Protein AF-A0A2D2D2P3-F1 (afdb_monomer_lite)

Structure (mmCIF, N/CA/C/O backbone):
data_AF-A0A2D2D2P3-F1
#
_entry.id   AF-A0A2D2D2P3-F1
#
loop_
_atom_site.group_PDB
_atom_site.id
_atom_site.type_symbol
_atom_site.label_atom_id
_atom_site.label_alt_id
_atom_site.label_comp_id
_atom_site.label_asym_id
_atom_site.label_entity_id
_atom_site.label_seq_id
_atom_site.pdbx_PDB_ins_code
_atom_site.Cartn_x
_atom_site.Cartn_y
_atom_site.Cartn_z
_atom_site.occupancy
_atom_site.B_iso_or_equiv
_atom_site.auth_seq_id
_atom_site.auth_comp_id
_atom_site.auth_asym_id
_atom_site.auth_atom_id
_atom_site.pdbx_PDB_model_num
ATOM 1 N N . MET A 1 1 ? -56.937 -23.438 -10.874 1.00 45.72 1 MET A N 1
ATOM 2 C CA . MET A 1 1 ? -55.839 -23.107 -9.941 1.00 45.72 1 MET A CA 1
ATOM 3 C C . MET A 1 1 ? -55.078 -21.936 -10.526 1.00 45.72 1 MET A C 1
ATOM 5 O O . MET A 1 1 ? -54.556 -22.078 -11.621 1.00 45.72 1 MET A O 1
ATOM 9 N N . LEU A 1 2 ? -55.058 -20.788 -9.852 1.00 43.34 2 LEU A N 1
ATOM 10 C CA . LEU A 1 2 ? -54.155 -19.694 -10.203 1.00 43.34 2 LEU A CA 1
ATOM 11 C C . LEU A 1 2 ? -53.664 -19.080 -8.890 1.00 43.34 2 LEU A C 1
ATOM 13 O O . LEU A 1 2 ? -54.374 -18.322 -8.237 1.00 43.34 2 LEU A O 1
ATOM 17 N N . GLN A 1 3 ? -52.492 -19.532 -8.445 1.00 44.41 3 GLN A N 1
ATOM 18 C CA . GLN A 1 3 ? -51.812 -18.989 -7.276 1.00 44.41 3 GLN A CA 1
ATOM 19 C C . GLN A 1 3 ? -51.216 -17.631 -7.660 1.00 44.41 3 GLN A C 1
ATOM 21 O O . GLN A 1 3 ? -50.293 -17.572 -8.470 1.00 44.41 3 GLN A O 1
ATOM 26 N N . LEU A 1 4 ? -51.731 -16.541 -7.088 1.00 44.50 4 LEU A N 1
ATOM 27 C CA . LEU A 1 4 ? -51.058 -15.245 -7.134 1.00 44.50 4 LEU A CA 1
ATOM 28 C C . LEU A 1 4 ? -50.079 -15.173 -5.960 1.00 44.50 4 LEU A C 1
ATOM 30 O O . LEU A 1 4 ? -50.463 -14.922 -4.821 1.00 44.50 4 LEU A O 1
ATOM 34 N N . ALA A 1 5 ? -48.805 -15.427 -6.248 1.00 52.50 5 ALA A N 1
ATOM 35 C CA . ALA A 1 5 ? -47.710 -15.164 -5.329 1.00 52.50 5 ALA A CA 1
ATOM 36 C C . ALA A 1 5 ? -47.398 -13.658 -5.336 1.00 52.50 5 ALA A C 1
ATOM 38 O O . ALA A 1 5 ? -46.787 -13.138 -6.272 1.00 52.50 5 ALA A O 1
ATOM 39 N N . THR A 1 6 ? -47.830 -12.956 -4.292 1.00 52.44 6 THR A N 1
ATOM 40 C CA . THR A 1 6 ? -47.497 -11.550 -4.041 1.00 52.44 6 THR A CA 1
ATOM 41 C C . THR A 1 6 ? -46.004 -11.437 -3.730 1.00 52.44 6 THR A C 1
ATOM 43 O O . THR A 1 6 ? -45.554 -11.779 -2.638 1.00 52.44 6 THR A O 1
ATOM 46 N N . LYS A 1 7 ? -45.207 -10.989 -4.704 1.00 50.97 7 LYS A N 1
ATOM 47 C CA . LYS A 1 7 ? -43.786 -10.687 -4.507 1.00 50.97 7 LYS A CA 1
ATOM 48 C C . LYS A 1 7 ? -43.663 -9.368 -3.746 1.00 50.97 7 LYS A C 1
ATOM 50 O O . LYS A 1 7 ? -43.920 -8.307 -4.306 1.00 50.97 7 LYS A O 1
ATOM 55 N N . ALA A 1 8 ? -43.280 -9.434 -2.474 1.00 50.53 8 ALA A N 1
ATOM 56 C CA . ALA A 1 8 ? -42.883 -8.260 -1.709 1.00 50.53 8 ALA A CA 1
ATOM 57 C C . ALA A 1 8 ? -41.577 -7.701 -2.298 1.00 50.53 8 ALA A C 1
ATOM 59 O O . ALA A 1 8 ? -40.519 -8.319 -2.189 1.00 50.53 8 ALA A O 1
ATOM 60 N N . ALA A 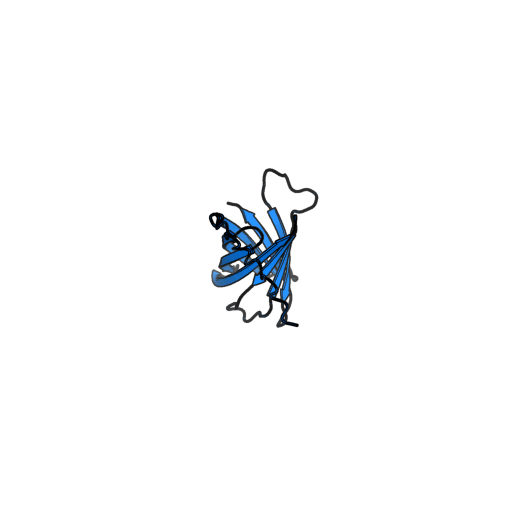1 9 ? -41.660 -6.550 -2.962 1.00 48.53 9 ALA A N 1
ATOM 61 C CA . ALA A 1 9 ? -40.492 -5.786 -3.369 1.00 48.53 9 ALA A CA 1
ATOM 62 C C . ALA A 1 9 ? -39.948 -5.052 -2.136 1.00 48.53 9 ALA A C 1
ATOM 64 O O . ALA A 1 9 ? -40.501 -4.041 -1.707 1.00 48.53 9 ALA A O 1
ATOM 65 N N . VAL A 1 10 ? -38.880 -5.583 -1.542 1.00 53.81 10 VAL A N 1
ATOM 66 C CA . VAL A 1 10 ? -38.105 -4.861 -0.529 1.00 53.81 10 VAL A CA 1
ATOM 67 C C . VAL A 1 10 ? -37.267 -3.822 -1.267 1.00 53.81 10 VAL A C 1
ATOM 69 O O . 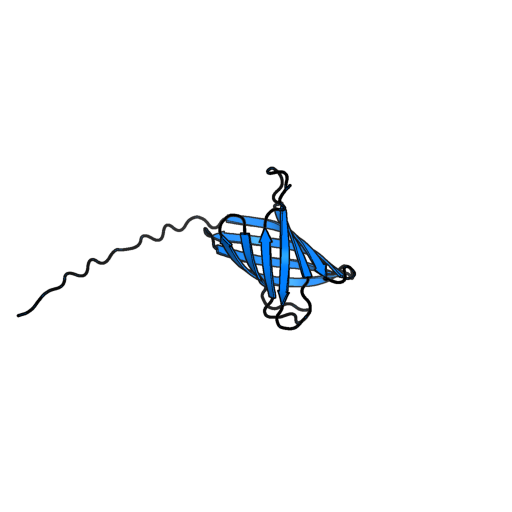VAL A 1 10 ? -36.272 -4.152 -1.909 1.00 53.81 10 VAL A O 1
ATOM 72 N N . ALA A 1 11 ? -37.697 -2.563 -1.212 1.00 51.03 11 ALA A N 1
ATOM 73 C CA . ALA A 1 11 ? -36.872 -1.435 -1.612 1.00 51.03 11 ALA A CA 1
ATOM 74 C C . ALA A 1 11 ? -35.747 -1.274 -0.576 1.00 51.03 11 ALA A C 1
ATOM 76 O O . ALA A 1 11 ? -35.961 -0.755 0.519 1.00 51.03 11 ALA A O 1
ATOM 77 N N . LEU A 1 12 ? -34.553 -1.769 -0.906 1.00 49.94 12 LEU A N 1
ATOM 78 C CA . LEU A 1 12 ? -33.328 -1.481 -0.166 1.00 49.94 12 LEU A CA 1
ATOM 79 C C . LEU A 1 12 ? -32.997 0.001 -0.358 1.00 49.94 12 LEU A C 1
ATOM 81 O O . LEU A 1 12 ? -32.501 0.412 -1.406 1.00 49.94 12 LEU A O 1
ATOM 85 N N . VAL A 1 13 ? -33.292 0.805 0.661 1.00 51.56 13 VAL A N 1
ATOM 86 C CA . VAL A 1 13 ? -32.739 2.152 0.795 1.00 51.56 13 VAL A CA 1
ATOM 87 C C . VAL A 1 13 ? -31.236 1.978 1.002 1.00 51.56 13 VAL A C 1
ATOM 89 O O . VAL A 1 13 ? -30.789 1.632 2.094 1.00 51.56 13 VAL A O 1
ATOM 92 N N . LEU A 1 14 ? -30.460 2.152 -0.069 1.00 51.66 14 LEU A N 1
ATOM 93 C CA . LEU A 1 14 ? -29.009 2.278 0.003 1.00 51.66 14 LEU A CA 1
ATOM 94 C C . LEU A 1 14 ? -28.714 3.543 0.808 1.00 51.66 14 LEU A C 1
ATOM 96 O O . LEU A 1 14 ? -28.794 4.655 0.290 1.00 51.66 14 LEU A O 1
ATOM 100 N N . MET A 1 15 ? -28.434 3.375 2.098 1.00 52.84 15 MET A N 1
ATOM 101 C CA . MET A 1 15 ? -27.858 4.435 2.911 1.00 52.84 15 MET A CA 1
ATOM 102 C C . MET A 1 15 ? -26.457 4.688 2.360 1.00 52.84 15 MET A C 1
ATOM 104 O O . MET A 1 15 ? -25.523 3.952 2.663 1.00 52.84 15 MET A O 1
ATOM 108 N N . SER A 1 16 ? -26.325 5.690 1.496 1.00 55.25 16 SER A N 1
ATOM 109 C CA . SER A 1 16 ? -25.036 6.212 1.059 1.00 55.25 16 SER A CA 1
ATOM 110 C C . SER A 1 16 ? -24.366 6.860 2.267 1.00 55.25 16 SER A C 1
ATOM 112 O O . SER A 1 16 ? -24.612 8.030 2.571 1.00 55.25 16 SER A O 1
ATOM 114 N N . ALA A 1 17 ? -23.578 6.074 3.003 1.00 58.56 17 ALA A N 1
ATOM 115 C CA . ALA A 1 17 ? -22.634 6.628 3.954 1.00 58.56 17 ALA A CA 1
ATOM 116 C C . ALA A 1 17 ? -21.689 7.569 3.183 1.00 58.56 17 ALA A C 1
ATOM 118 O O . ALA A 1 17 ? -21.328 7.275 2.041 1.00 58.56 17 ALA A O 1
ATOM 119 N N . PRO A 1 18 ? -21.322 8.728 3.749 1.00 60.66 18 PRO A N 1
ATOM 120 C CA . PRO A 1 18 ? -20.361 9.606 3.105 1.00 60.66 18 PRO A CA 1
ATOM 121 C C . PRO A 1 18 ? -19.031 8.866 2.964 1.00 60.66 18 PRO A C 1
ATOM 123 O O . PRO A 1 18 ? -18.509 8.329 3.942 1.00 60.66 18 PRO A O 1
ATOM 126 N N . ALA A 1 19 ? -18.490 8.849 1.748 1.00 71.75 19 ALA A N 1
ATOM 127 C CA . ALA A 1 19 ? -17.167 8.307 1.505 1.00 71.75 19 ALA A CA 1
ATOM 128 C C . ALA A 1 19 ? -16.128 9.169 2.240 1.00 71.75 19 ALA A C 1
ATOM 130 O O . ALA A 1 19 ? -16.076 10.387 2.050 1.00 71.75 19 ALA A O 1
ATOM 131 N N . LEU A 1 20 ? -15.325 8.548 3.104 1.00 79.50 20 LEU A N 1
ATOM 132 C CA . LEU A 1 20 ? -14.268 9.236 3.841 1.00 79.50 20 LEU A CA 1
ATOM 133 C C . LEU A 1 20 ? -13.002 9.253 2.988 1.00 79.50 20 LEU A C 1
ATOM 135 O O . LEU A 1 20 ? -12.475 8.198 2.638 1.00 79.50 20 LEU A O 1
ATOM 139 N N . ALA A 1 21 ? -12.529 10.453 2.656 1.00 87.44 21 ALA A N 1
ATOM 140 C CA . ALA A 1 21 ? -11.247 10.650 1.997 1.00 87.44 21 ALA A CA 1
ATOM 141 C C . ALA A 1 21 ? -10.145 10.824 3.050 1.00 87.44 21 ALA A C 1
ATOM 143 O O . ALA A 1 21 ? -10.261 11.654 3.952 1.00 87.44 21 ALA A O 1
ATOM 144 N N . GLU A 1 22 ? -9.073 10.051 2.926 1.00 92.56 22 GLU A N 1
ATOM 145 C CA . GLU A 1 22 ? -7.918 10.064 3.817 1.00 92.56 22 GLU A CA 1
ATOM 146 C C . GLU A 1 22 ? -6.619 10.057 3.008 1.00 92.56 22 GLU A C 1
ATOM 148 O O . GLU A 1 22 ? -6.564 9.520 1.903 1.00 92.56 22 GLU A O 1
ATOM 153 N N . SER A 1 23 ? -5.550 10.601 3.587 1.00 94.12 23 SER A N 1
ATOM 154 C CA . SER A 1 23 ? -4.204 10.536 3.012 1.00 94.12 23 SER A CA 1
ATOM 155 C C . SER A 1 23 ? -3.315 9.658 3.879 1.00 94.12 23 SER A C 1
ATOM 157 O O . SER A 1 23 ? -3.250 9.843 5.096 1.00 94.12 23 SER A O 1
ATOM 159 N N . TRP A 1 24 ? -2.638 8.681 3.278 1.00 94.94 24 TRP A N 1
ATOM 160 C CA . TRP A 1 24 ? -1.720 7.781 3.976 1.00 94.94 24 TRP A CA 1
ATOM 161 C C . TRP A 1 24 ? -0.296 7.968 3.449 1.00 94.94 24 TRP A C 1
ATOM 163 O O . TRP A 1 24 ? -0.074 7.915 2.244 1.00 94.94 24 TRP A O 1
ATOM 173 N N . ASN A 1 25 ? 0.682 8.123 4.338 1.00 95.25 25 ASN A N 1
ATOM 174 C CA . ASN A 1 25 ? 2.098 7.983 4.000 1.00 95.25 25 ASN A CA 1
ATOM 175 C C . ASN A 1 25 ? 2.415 6.511 3.742 1.00 95.25 25 ASN A C 1
ATOM 177 O O . ASN A 1 25 ? 2.055 5.659 4.560 1.00 95.25 25 ASN A O 1
ATOM 181 N N . VAL A 1 26 ? 3.105 6.218 2.641 1.00 95.38 26 VAL A N 1
ATOM 182 C CA . VAL A 1 26 ? 3.410 4.851 2.214 1.00 95.38 26 VAL A CA 1
ATOM 183 C C . VAL A 1 26 ? 4.885 4.689 1.880 1.00 95.38 26 VAL A C 1
ATOM 185 O O . VAL A 1 26 ? 5.492 5.551 1.246 1.00 95.38 26 VAL A O 1
ATOM 188 N N . SER A 1 27 ? 5.458 3.557 2.284 1.00 94.12 27 SER A N 1
ATOM 189 C CA . SER A 1 27 ? 6.729 3.065 1.762 1.00 94.12 27 SER A CA 1
ATOM 190 C C . SER A 1 27 ? 6.588 1.659 1.190 1.00 94.12 27 SER A C 1
ATOM 192 O O . SER A 1 27 ? 5.895 0.809 1.750 1.00 94.12 27 SER A O 1
ATOM 194 N N . GLU A 1 28 ? 7.266 1.421 0.073 1.00 92.75 28 GLU A N 1
ATOM 195 C CA . GLU A 1 28 ? 7.458 0.116 -0.548 1.00 92.75 28 GLU A CA 1
ATOM 196 C C . GLU A 1 28 ? 8.919 -0.286 -0.402 1.00 92.75 28 GLU A C 1
ATOM 198 O O . GLU A 1 28 ? 9.815 0.537 -0.580 1.00 92.75 28 GLU A O 1
ATOM 203 N N . GLU A 1 29 ? 9.160 -1.554 -0.104 1.00 91.94 29 GLU A N 1
ATOM 204 C CA . GLU A 1 29 ? 10.497 -2.125 -0.008 1.00 91.94 29 GLU A CA 1
ATOM 205 C C . GLU A 1 29 ? 10.512 -3.459 -0.747 1.00 91.94 29 GLU A C 1
ATOM 207 O O . GLU A 1 29 ? 9.700 -4.346 -0.458 1.00 91.94 29 GLU A O 1
ATOM 212 N N . SER A 1 30 ? 11.415 -3.619 -1.717 1.00 84.81 30 SER A N 1
ATOM 213 C CA . SER A 1 30 ? 11.573 -4.898 -2.406 1.00 84.81 30 SER A CA 1
ATOM 214 C C . SER A 1 30 ? 11.902 -5.997 -1.397 1.00 84.81 30 SER A C 1
ATOM 216 O O . SER A 1 30 ? 12.592 -5.761 -0.411 1.00 84.81 30 SER A O 1
ATOM 218 N N . ASN A 1 31 ? 11.495 -7.242 -1.658 1.00 77.31 31 ASN A N 1
ATOM 219 C CA . ASN A 1 31 ? 11.865 -8.356 -0.770 1.00 77.31 31 ASN A CA 1
ATOM 220 C C . ASN A 1 31 ? 13.391 -8.580 -0.662 1.00 77.31 31 ASN A C 1
ATOM 222 O O . ASN A 1 31 ? 13.840 -9.310 0.216 1.00 77.31 31 ASN A O 1
ATOM 226 N N . SER A 1 32 ? 14.185 -7.976 -1.554 1.00 71.69 32 SER A N 1
ATOM 227 C CA . SER A 1 32 ? 15.649 -7.946 -1.483 1.00 71.69 32 SER A CA 1
ATOM 228 C C . SER A 1 32 ? 16.217 -6.811 -0.615 1.00 71.69 32 SER A C 1
ATOM 230 O O . SER A 1 32 ? 17.427 -6.776 -0.427 1.00 71.69 32 SER A O 1
ATOM 232 N N . GLY A 1 33 ? 15.390 -5.880 -0.123 1.00 62.88 33 GLY A N 1
ATOM 233 C CA . GLY A 1 33 ? 15.772 -4.749 0.739 1.00 62.88 33 GLY A CA 1
ATOM 234 C C . GLY A 1 33 ? 16.531 -3.608 0.049 1.00 62.88 33 GLY A C 1
ATOM 235 O O . GLY A 1 33 ? 16.844 -2.607 0.681 1.00 62.88 33 GLY A O 1
ATOM 236 N N . ILE A 1 34 ? 16.856 -3.749 -1.242 1.00 62.12 34 ILE A N 1
ATOM 237 C CA . ILE A 1 34 ? 17.757 -2.829 -1.962 1.00 62.12 34 ILE A CA 1
ATOM 238 C C . ILE A 1 34 ? 16.998 -1.675 -2.627 1.00 62.12 34 ILE A C 1
ATOM 240 O O . ILE A 1 34 ? 17.562 -0.600 -2.801 1.00 62.12 34 ILE A O 1
ATOM 244 N N . LYS A 1 35 ? 15.733 -1.883 -3.011 1.00 71.38 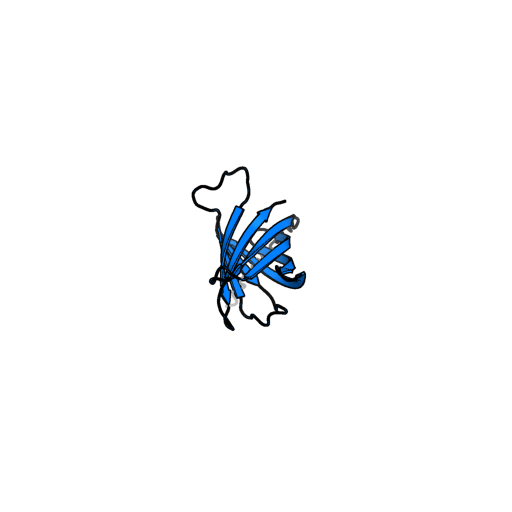35 LYS A N 1
ATOM 245 C CA . LYS A 1 35 ? 14.921 -0.858 -3.675 1.00 71.38 35 LYS A CA 1
ATOM 246 C C . LYS A 1 35 ? 13.778 -0.438 -2.775 1.00 71.38 35 LYS A C 1
ATOM 248 O O . LYS A 1 35 ? 13.030 -1.294 -2.299 1.00 71.38 35 LYS A O 1
ATOM 253 N N . SER A 1 36 ? 13.632 0.867 -2.595 1.00 84.25 36 SER A N 1
ATOM 254 C CA . SER A 1 36 ? 12.505 1.451 -1.890 1.00 84.25 36 SER A CA 1
ATOM 255 C C . SER A 1 36 ? 11.854 2.555 -2.710 1.00 84.25 36 SER A C 1
ATOM 257 O O . SER A 1 36 ? 12.504 3.235 -3.506 1.00 84.25 36 SER A O 1
ATOM 259 N N . SER A 1 37 ? 10.552 2.720 -2.521 1.00 90.88 37 SER A N 1
ATOM 260 C CA . SER A 1 37 ? 9.830 3.907 -2.963 1.00 90.88 37 SER A CA 1
ATOM 261 C C . SER A 1 37 ? 8.991 4.441 -1.819 1.00 90.88 37 SER A C 1
ATOM 263 O O . SER A 1 37 ? 8.488 3.676 -0.998 1.00 90.88 37 SER A O 1
ATOM 265 N N . THR A 1 38 ? 8.823 5.750 -1.756 1.00 94.00 38 THR A N 1
ATOM 266 C CA . THR A 1 38 ? 8.010 6.413 -0.736 1.00 94.00 38 THR A CA 1
ATOM 267 C C . THR A 1 38 ? 7.020 7.350 -1.396 1.00 94.00 38 THR A C 1
ATOM 269 O O . THR A 1 38 ? 7.234 7.804 -2.517 1.00 94.00 38 THR A O 1
ATOM 272 N N . GLY A 1 39 ? 5.903 7.608 -0.731 1.00 94.69 39 GLY A N 1
ATOM 273 C CA . GLY A 1 39 ? 4.860 8.426 -1.319 1.00 94.69 39 GLY A CA 1
ATOM 274 C C . GLY A 1 39 ? 3.610 8.524 -0.472 1.00 94.69 39 GLY A C 1
ATOM 275 O O . GLY A 1 39 ? 3.628 8.291 0.741 1.00 94.69 39 GLY A O 1
ATOM 276 N N . THR A 1 40 ? 2.515 8.885 -1.127 1.00 96.44 40 THR A N 1
ATOM 277 C CA . THR A 1 40 ? 1.220 9.092 -0.487 1.00 96.44 40 THR A CA 1
ATOM 278 C C . THR A 1 40 ? 0.129 8.349 -1.238 1.00 96.44 40 THR A C 1
ATOM 280 O O . THR A 1 40 ? 0.092 8.334 -2.467 1.00 96.44 40 THR A O 1
ATOM 283 N N . TRP A 1 41 ? -0.777 7.731 -0.490 1.00 96.31 41 TRP A N 1
ATOM 284 C CA . TRP A 1 41 ? -2.021 7.185 -1.012 1.00 96.31 41 TRP A CA 1
ATOM 285 C C . TRP A 1 41 ? -3.173 8.101 -0.628 1.00 96.31 41 TRP A C 1
ATOM 287 O O . TRP A 1 41 ? -3.399 8.343 0.556 1.00 96.31 41 TRP A O 1
ATOM 297 N N . ALA A 1 42 ? -3.916 8.574 -1.622 1.00 96.56 42 ALA A N 1
ATOM 298 C CA . ALA A 1 42 ? -5.228 9.169 -1.424 1.00 96.56 42 ALA A CA 1
ATOM 299 C C . ALA A 1 42 ? -6.255 8.033 -1.400 1.00 96.56 42 ALA A C 1
ATOM 301 O O . ALA A 1 42 ? -6.521 7.414 -2.431 1.00 96.56 42 ALA A O 1
ATOM 302 N N . VAL A 1 43 ? -6.785 7.733 -0.217 1.00 95.31 43 VAL A N 1
ATOM 303 C CA . VAL A 1 43 ? -7.699 6.620 0.048 1.00 95.31 43 VAL A CA 1
ATOM 304 C C . VAL A 1 43 ? -9.116 7.150 0.193 1.00 95.31 43 VAL A C 1
ATOM 306 O O . VAL A 1 43 ? -9.366 8.088 0.940 1.00 95.31 43 VAL A O 1
ATOM 309 N N . THR A 1 44 ? -10.055 6.522 -0.494 1.00 95.44 44 THR A N 1
ATOM 310 C CA . THR A 1 44 ? -11.492 6.704 -0.308 1.00 95.44 44 THR A CA 1
ATOM 311 C C . THR A 1 44 ? -12.052 5.442 0.332 1.00 95.44 44 THR A C 1
ATOM 313 O O . THR A 1 44 ? -11.877 4.348 -0.206 1.00 95.44 44 THR A O 1
ATOM 316 N N . ALA A 1 45 ? -12.712 5.586 1.478 1.00 92.19 45 ALA A N 1
ATOM 317 C CA . ALA A 1 45 ? -13.379 4.495 2.176 1.00 92.19 45 ALA A CA 1
ATOM 318 C C . ALA A 1 45 ? -14.904 4.629 2.068 1.00 92.19 45 ALA A C 1
ATOM 320 O O . ALA A 1 45 ? -15.463 5.658 2.449 1.00 92.19 45 ALA A O 1
ATOM 321 N N . ASP A 1 46 ? -15.563 3.574 1.587 1.00 91.56 46 ASP A N 1
ATOM 322 C CA . ASP A 1 46 ? -17.023 3.424 1.537 1.00 91.56 46 ASP A CA 1
ATOM 323 C C . ASP A 1 46 ? -17.412 2.129 2.266 1.00 91.56 46 ASP A C 1
ATOM 325 O O . ASP A 1 46 ? -17.374 1.023 1.712 1.00 91.56 46 ASP A O 1
ATOM 329 N N . GLY A 1 47 ? -17.687 2.261 3.566 1.00 89.88 47 GLY A N 1
ATOM 330 C CA . GLY A 1 47 ? -17.842 1.123 4.469 1.00 89.88 47 GLY A CA 1
ATOM 331 C C . GLY A 1 47 ? -16.574 0.266 4.509 1.00 89.88 47 GLY A C 1
ATOM 332 O O . GLY A 1 47 ? -15.498 0.749 4.859 1.00 89.88 47 GLY A O 1
ATOM 333 N N . ASP A 1 48 ? -16.707 -1.004 4.128 1.00 92.81 48 ASP A N 1
ATOM 334 C CA . ASP A 1 48 ? -15.591 -1.953 4.059 1.00 92.81 48 ASP A CA 1
ATOM 335 C C . ASP A 1 48 ? -14.811 -1.877 2.743 1.00 92.81 48 ASP A C 1
ATOM 337 O O . ASP A 1 48 ? -13.802 -2.563 2.599 1.00 92.81 48 ASP A O 1
ATOM 341 N N . LYS A 1 49 ? -15.248 -1.078 1.765 1.00 94.75 49 LYS A N 1
ATOM 342 C CA . LYS A 1 49 ? -14.550 -0.925 0.484 1.00 94.75 49 LYS A CA 1
ATOM 343 C C . LYS A 1 49 ? -13.554 0.219 0.544 1.00 94.75 49 LYS A C 1
ATOM 345 O O . LYS A 1 49 ? -13.816 1.262 1.138 1.00 94.75 49 LYS A O 1
ATOM 350 N N . LEU A 1 50 ? -12.432 0.023 -0.131 1.00 95.25 50 LEU A N 1
ATOM 351 C CA . LEU A 1 50 ? -11.365 1.000 -0.272 1.00 95.25 50 LEU A CA 1
ATOM 352 C C . LEU A 1 50 ? -11.062 1.192 -1.752 1.00 95.25 50 LEU A C 1
ATOM 354 O O . LEU A 1 50 ? -10.988 0.225 -2.505 1.00 95.25 50 LEU A O 1
ATOM 358 N N . SER A 1 51 ? -10.832 2.424 -2.165 1.00 96.44 51 SER A N 1
ATOM 359 C CA . SER A 1 51 ? -10.300 2.741 -3.486 1.00 96.44 51 SER A CA 1
ATOM 360 C C . SER A 1 51 ? -9.383 3.946 -3.395 1.00 96.44 51 SER A C 1
ATOM 362 O O . SER A 1 51 ? -9.380 4.658 -2.390 1.00 96.44 51 SER A O 1
ATOM 364 N N . GLY A 1 52 ? -8.567 4.181 -4.414 1.00 95.69 52 GLY A N 1
ATOM 365 C CA . GLY A 1 52 ? -7.718 5.356 -4.389 1.00 95.69 52 GLY A CA 1
ATOM 366 C C . GLY A 1 52 ? -6.640 5.399 -5.446 1.00 95.69 52 GLY A C 1
ATOM 367 O O . GLY A 1 52 ? -6.608 4.609 -6.393 1.00 95.69 52 GLY A O 1
ATOM 368 N N . LYS A 1 53 ? -5.750 6.368 -5.252 1.00 95.81 53 LYS A N 1
ATOM 369 C CA . LYS A 1 53 ? -4.574 6.602 -6.082 1.00 95.81 53 LYS A CA 1
ATOM 370 C C . LYS A 1 53 ? -3.345 6.731 -5.194 1.00 95.81 53 LYS A C 1
ATOM 372 O O . LYS A 1 53 ? -3.387 7.390 -4.158 1.00 95.81 53 LYS A O 1
ATOM 377 N N . ALA A 1 54 ? -2.260 6.114 -5.627 1.00 95.56 54 ALA A N 1
ATOM 378 C CA . ALA A 1 54 ? -0.939 6.255 -5.057 1.00 95.56 54 ALA A CA 1
ATOM 379 C C . ALA A 1 54 ? -0.077 7.157 -5.933 1.00 95.56 54 ALA A C 1
ATOM 381 O O . ALA A 1 54 ? -0.076 7.030 -7.160 1.00 95.56 54 ALA A O 1
ATOM 382 N N . GLU A 1 55 ? 0.689 8.021 -5.285 1.00 94.62 55 GLU A N 1
ATOM 383 C CA . GLU A 1 55 ? 1.754 8.805 -5.896 1.00 94.62 55 GLU A CA 1
ATOM 384 C C . GLU A 1 55 ? 3.041 8.493 -5.142 1.00 94.62 55 GLU A C 1
ATOM 386 O O . GLU A 1 55 ? 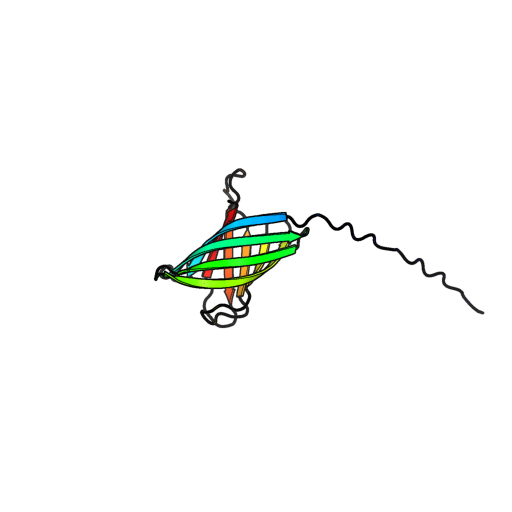3.176 8.819 -3.963 1.00 94.62 55 GLU A O 1
ATOM 391 N N . MET A 1 56 ? 3.950 7.792 -5.814 1.00 93.00 56 MET A N 1
ATOM 392 C CA . MET A 1 56 ? 5.176 7.242 -5.254 1.00 93.00 56 MET A CA 1
ATOM 393 C C . MET A 1 56 ? 6.386 7.805 -5.992 1.00 93.00 56 MET A C 1
ATOM 395 O O . MET A 1 56 ? 6.311 8.181 -7.161 1.00 93.00 56 MET A O 1
ATOM 399 N N . GLN A 1 57 ? 7.525 7.815 -5.317 1.00 91.50 57 GLN A N 1
ATOM 400 C CA . GLN A 1 57 ? 8.813 8.162 -5.888 1.00 91.50 57 GLN A CA 1
ATOM 401 C C . GLN A 1 57 ? 9.826 7.096 -5.478 1.00 91.50 57 GLN A C 1
ATOM 403 O O . GLN A 1 57 ? 9.943 6.762 -4.296 1.00 91.50 57 GLN A O 1
ATOM 408 N N . SER A 1 58 ? 10.534 6.527 -6.453 1.00 87.25 58 SER A N 1
ATOM 409 C CA . SER A 1 58 ? 11.616 5.581 -6.184 1.00 87.25 58 SER A CA 1
ATOM 410 C C . SER A 1 58 ? 12.797 6.285 -5.511 1.00 87.25 58 SER A C 1
ATOM 412 O O . SER A 1 58 ? 12.945 7.505 -5.604 1.00 87.25 58 SER A O 1
ATOM 414 N N . ALA A 1 59 ? 13.674 5.520 -4.861 1.00 83.25 59 ALA A N 1
ATOM 415 C CA . ALA A 1 59 ? 14.914 6.042 -4.287 1.00 83.25 59 ALA A CA 1
ATOM 416 C C . ALA A 1 59 ? 15.799 6.767 -5.323 1.00 83.25 59 ALA A C 1
ATOM 418 O O . ALA A 1 59 ? 16.536 7.688 -4.980 1.00 83.25 59 ALA A O 1
ATOM 419 N N . GLU A 1 60 ? 15.699 6.388 -6.599 1.00 82.50 60 GLU A N 1
ATOM 420 C CA . GLU A 1 60 ? 16.389 7.017 -7.731 1.00 82.50 60 GLU A CA 1
ATOM 421 C C . GLU A 1 60 ? 15.648 8.244 -8.295 1.00 82.50 60 GLU A C 1
ATOM 423 O O . GLU A 1 60 ? 16.104 8.861 -9.256 1.00 82.50 60 GLU A O 1
ATOM 428 N N . GLY A 1 61 ? 14.509 8.611 -7.706 1.00 81.38 61 GLY A N 1
ATOM 429 C CA . GLY A 1 61 ? 13.731 9.791 -8.062 1.00 81.38 61 GLY A CA 1
ATOM 430 C C . GLY A 1 61 ? 12.736 9.594 -9.205 1.00 81.38 61 GLY A C 1
ATOM 431 O O . GLY A 1 61 ? 12.093 10.566 -9.596 1.00 81.38 61 GLY A O 1
ATOM 432 N N . ALA A 1 62 ? 12.576 8.374 -9.724 1.00 84.00 62 ALA A N 1
ATOM 433 C CA . ALA A 1 62 ? 11.565 8.092 -10.737 1.00 84.00 62 ALA A CA 1
ATOM 434 C C . ALA A 1 62 ? 10.164 8.126 -10.096 1.00 84.00 62 ALA A C 1
ATOM 436 O O . ALA A 1 62 ? 9.942 7.415 -9.109 1.00 84.00 62 ALA A O 1
ATOM 437 N N . PRO A 1 63 ? 9.222 8.941 -10.603 1.00 85.62 63 PRO A N 1
ATOM 438 C CA . PRO A 1 63 ? 7.848 8.901 -10.127 1.00 85.62 63 PRO A CA 1
ATOM 439 C C . PRO A 1 63 ? 7.198 7.569 -10.519 1.00 85.62 63 PRO A C 1
ATOM 441 O O . PRO A 1 63 ? 7.586 6.926 -11.487 1.00 85.62 63 PRO A O 1
ATOM 444 N N . THR A 1 64 ? 6.209 7.134 -9.752 1.00 86.44 64 THR A N 1
ATOM 445 C CA . THR A 1 64 ? 5.351 5.997 -10.084 1.00 86.44 64 THR A CA 1
ATOM 446 C C . THR A 1 64 ? 3.973 6.274 -9.511 1.00 86.44 64 THR A C 1
ATOM 448 O O . THR A 1 64 ? 3.833 6.531 -8.317 1.00 86.44 64 THR A O 1
ATOM 451 N N . ALA A 1 65 ? 2.942 6.216 -10.347 1.00 90.44 65 ALA A N 1
ATOM 452 C CA . ALA A 1 65 ? 1.561 6.351 -9.906 1.00 90.44 65 ALA A CA 1
ATOM 453 C C . ALA A 1 65 ? 0.763 5.101 -10.266 1.00 90.44 65 ALA A C 1
ATOM 455 O O . ALA A 1 65 ? 0.989 4.485 -11.305 1.00 90.44 65 ALA A O 1
ATOM 456 N N . TYR A 1 66 ? -0.184 4.738 -9.409 1.00 92.69 66 TYR A N 1
ATOM 457 C CA . TYR A 1 66 ? -1.115 3.644 -9.672 1.00 92.69 66 TYR A CA 1
ATOM 458 C C . TYR A 1 66 ? -2.439 3.889 -8.957 1.00 92.69 66 T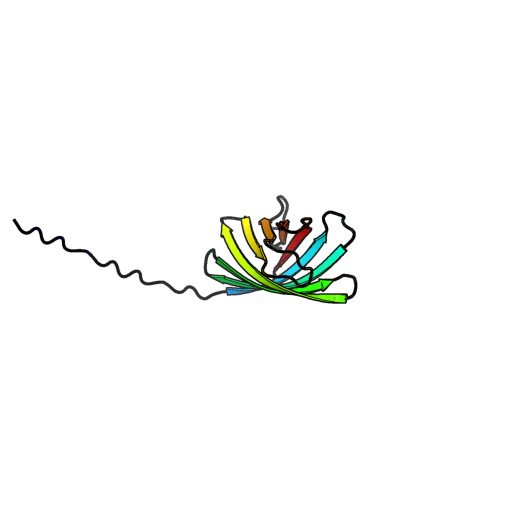YR A C 1
ATOM 460 O O . TYR A 1 66 ? -2.499 4.573 -7.935 1.00 92.69 66 TYR A O 1
ATOM 468 N N . THR A 1 67 ? -3.516 3.328 -9.490 1.00 95.88 67 THR A N 1
ATOM 469 C CA . THR A 1 67 ? -4.782 3.221 -8.763 1.00 95.88 67 THR A CA 1
ATOM 470 C C . THR A 1 67 ? -4.811 1.935 -7.954 1.00 95.88 67 THR A C 1
ATOM 472 O O . THR A 1 67 ? -4.021 1.016 -8.182 1.00 95.88 67 THR A O 1
ATOM 475 N N . PHE A 1 68 ? -5.714 1.859 -6.988 1.00 96.62 68 PHE A N 1
ATOM 476 C CA . PHE A 1 68 ? -5.952 0.630 -6.254 1.00 96.62 68 PHE A CA 1
ATOM 477 C C . PHE A 1 68 ? -7.410 0.520 -5.821 1.00 96.62 68 PHE A C 1
ATOM 479 O O . PHE A 1 68 ? -8.104 1.521 -5.635 1.00 96.62 68 PHE A O 1
ATOM 486 N N . GLU A 1 69 ? -7.845 -0.716 -5.622 1.00 97.25 69 GLU A N 1
ATOM 487 C CA . GLU A 1 69 ? -9.144 -1.059 -5.053 1.00 97.25 69 GLU A CA 1
ATOM 488 C C . GLU A 1 69 ? -8.961 -2.172 -4.034 1.00 97.25 69 GLU A C 1
ATOM 490 O O . GLU A 1 69 ? -8.077 -3.015 -4.162 1.00 97.25 69 GLU A O 1
ATOM 495 N N . GLY A 1 70 ? -9.794 -2.208 -3.009 1.00 95.94 70 GLY A N 1
ATOM 496 C CA . GLY A 1 70 ? -9.652 -3.190 -1.959 1.00 95.94 70 GLY A CA 1
ATOM 497 C C . GLY A 1 70 ? -10.794 -3.187 -0.974 1.00 95.94 70 GLY A C 1
ATOM 498 O O . GLY A 1 70 ? -11.836 -2.559 -1.164 1.00 95.94 70 GLY A O 1
ATOM 499 N N . SER A 1 71 ? -10.567 -3.907 0.109 1.00 96.00 71 SER A N 1
ATOM 500 C CA . SER A 1 71 ? -11.504 -3.986 1.207 1.00 96.00 71 SER A CA 1
ATOM 501 C C . SER A 1 71 ? -10.802 -4.159 2.542 1.00 96.00 71 SER A C 1
ATOM 503 O O . SER A 1 71 ? -9.679 -4.667 2.628 1.00 96.00 71 SER A O 1
ATOM 505 N N . LYS A 1 72 ? -11.513 -3.786 3.596 1.00 93.88 72 LYS A N 1
ATOM 506 C CA . LYS A 1 72 ? -11.184 -4.060 4.984 1.00 93.88 72 LYS A CA 1
ATOM 507 C C . LYS A 1 72 ? -12.110 -5.161 5.503 1.00 93.88 72 LYS A C 1
ATOM 509 O O . LYS A 1 72 ? -13.306 -5.136 5.258 1.00 93.88 72 LYS A O 1
ATOM 514 N N . SER A 1 73 ? -11.554 -6.127 6.223 1.00 92.31 73 SER A N 1
ATOM 515 C CA . SER A 1 73 ? -12.313 -7.138 6.961 1.00 92.31 73 SER A CA 1
ATOM 516 C C . SER A 1 73 ? -11.700 -7.276 8.349 1.00 92.31 73 SER A C 1
ATOM 518 O O . SER A 1 73 ? -10.620 -7.851 8.507 1.00 92.31 73 SER A O 1
ATOM 520 N N . GLY A 1 74 ? -12.365 -6.719 9.363 1.00 89.06 74 GLY A N 1
ATOM 521 C CA . GLY A 1 74 ? -11.764 -6.558 10.689 1.00 89.06 74 GLY A CA 1
ATOM 522 C C . GLY A 1 74 ? -10.512 -5.679 10.610 1.00 89.06 74 GLY A C 1
ATOM 523 O O . GLY A 1 74 ? -10.553 -4.603 10.029 1.00 89.06 74 GLY A O 1
ATOM 524 N N . GLU A 1 75 ? -9.382 -6.146 11.139 1.00 89.44 75 GLU A N 1
ATOM 525 C CA . GLU A 1 75 ? -8.105 -5.407 11.117 1.00 89.44 75 GLU A CA 1
ATOM 526 C C . GLU A 1 75 ? -7.230 -5.703 9.885 1.00 89.44 75 GLU A C 1
ATOM 528 O O . GLU A 1 75 ? -6.101 -5.217 9.787 1.00 89.44 75 GLU A O 1
ATOM 533 N N . VAL A 1 76 ? -7.734 -6.503 8.939 1.00 93.69 76 VAL A N 1
ATOM 534 C CA . VAL A 1 76 ? -6.997 -6.905 7.737 1.00 93.69 76 VAL A CA 1
ATOM 535 C C . VAL A 1 76 ? -7.491 -6.126 6.525 1.00 93.69 76 VAL A C 1
ATOM 537 O O . VAL A 1 76 ? -8.684 -6.082 6.229 1.00 93.69 76 VAL A O 1
ATOM 540 N N . TYR A 1 77 ? -6.544 -5.554 5.794 1.00 95.75 77 TYR A N 1
ATOM 541 C CA . TYR A 1 77 ? -6.744 -4.799 4.569 1.00 95.75 77 TYR A CA 1
ATOM 542 C C . TYR A 1 77 ? -6.226 -5.628 3.401 1.00 95.75 77 TYR A C 1
ATOM 544 O O . TYR A 1 77 ? -5.098 -6.116 3.442 1.00 95.75 77 TYR A O 1
ATOM 552 N N . THR A 1 78 ? -7.039 -5.787 2.360 1.00 97.62 78 THR A N 1
ATOM 553 C CA . THR A 1 78 ? -6.644 -6.455 1.115 1.00 97.62 78 THR A CA 1
ATOM 554 C C . THR A 1 78 ? -6.858 -5.500 -0.042 1.00 97.62 78 THR A C 1
ATOM 556 O O . THR A 1 78 ? -7.978 -5.047 -0.254 1.00 97.62 78 THR A O 1
ATOM 559 N N . ILE A 1 79 ? -5.793 -5.175 -0.769 1.00 97.69 79 ILE A N 1
ATOM 560 C CA . ILE A 1 79 ? -5.801 -4.167 -1.829 1.00 97.69 79 ILE A CA 1
ATOM 561 C C . ILE A 1 79 ? -5.187 -4.756 -3.091 1.00 97.69 79 ILE A C 1
ATOM 563 O O . ILE A 1 79 ? -4.066 -5.254 -3.075 1.00 97.69 79 ILE A O 1
ATOM 567 N N . THR A 1 80 ? -5.922 -4.671 -4.188 1.00 97.56 80 THR A N 1
ATOM 568 C CA . THR A 1 80 ? -5.432 -4.914 -5.539 1.00 97.56 80 THR A CA 1
ATOM 569 C C . THR A 1 80 ? -4.850 -3.617 -6.077 1.00 97.56 80 THR A C 1
ATOM 571 O O . THR A 1 80 ? -5.537 -2.600 -6.166 1.00 97.56 80 THR A O 1
ATOM 574 N N . ILE A 1 81 ? -3.572 -3.661 -6.426 1.00 95.25 81 ILE A N 1
ATOM 575 C CA . ILE A 1 81 ? -2.859 -2.560 -7.058 1.00 95.25 81 ILE A CA 1
ATOM 576 C C . ILE A 1 81 ? -3.086 -2.667 -8.565 1.00 95.25 81 ILE A C 1
ATOM 578 O O . ILE A 1 81 ? -2.934 -3.745 -9.148 1.00 95.25 81 ILE A O 1
ATOM 582 N N . GLY A 1 82 ? -3.480 -1.549 -9.169 1.00 91.31 82 GLY A N 1
ATOM 583 C CA . GLY A 1 82 ? -3.669 -1.412 -10.604 1.00 91.31 82 GLY A CA 1
ATOM 584 C C . GLY A 1 82 ? -2.359 -1.502 -11.381 1.00 91.31 82 GLY A C 1
ATOM 585 O O . GLY A 1 82 ? -1.316 -1.910 -10.868 1.00 91.31 82 GLY A O 1
ATOM 586 N N . GLU A 1 83 ? -2.418 -1.129 -12.655 1.00 83.19 83 GLU A N 1
ATOM 587 C CA . GLU A 1 83 ? -1.236 -1.134 -13.509 1.00 83.19 83 GLU A CA 1
ATOM 588 C C . GLU A 1 83 ? -0.174 -0.158 -12.984 1.00 83.19 83 GLU A C 1
ATOM 590 O O . GLU A 1 83 ? -0.482 0.955 -12.551 1.00 83.19 83 GLU A O 1
ATOM 595 N N . ARG A 1 84 ? 1.081 -0.611 -13.006 1.00 83.81 84 ARG A N 1
ATOM 596 C CA . ARG A 1 84 ? 2.253 0.127 -12.536 1.00 83.81 84 ARG A CA 1
ATOM 597 C C . ARG A 1 84 ? 3.229 0.332 -13.685 1.00 83.81 84 ARG A C 1
ATOM 599 O O . ARG A 1 84 ? 3.390 -0.534 -14.545 1.00 83.81 84 ARG A O 1
ATOM 606 N N . GLU A 1 85 ? 3.956 1.442 -13.643 1.00 82.00 85 GLU A N 1
ATOM 607 C CA . GLU A 1 85 ? 4.984 1.769 -14.642 1.00 82.00 85 GLU A CA 1
ATOM 608 C C . GLU A 1 85 ? 6.146 0.758 -14.665 1.00 82.00 85 GLU A C 1
ATOM 610 O O . GLU A 1 85 ? 6.756 0.522 -15.709 1.00 82.00 85 GLU A O 1
ATOM 615 N N . ASP A 1 86 ? 6.413 0.093 -13.536 1.00 79.19 86 ASP A N 1
ATOM 616 C CA . ASP A 1 86 ? 7.417 -0.971 -13.411 1.00 79.19 86 ASP A CA 1
ATOM 617 C C . ASP A 1 86 ? 6.991 -2.317 -14.035 1.00 79.19 86 ASP A C 1
ATOM 619 O O . ASP A 1 86 ? 7.744 -3.292 -13.973 1.00 79.19 86 ASP A O 1
ATOM 623 N N . LYS A 1 87 ? 5.816 -2.365 -14.683 1.00 83.38 87 LYS A N 1
ATOM 624 C CA . LYS A 1 87 ? 5.235 -3.534 -15.369 1.00 83.38 87 LYS A CA 1
ATOM 625 C C . LYS A 1 87 ? 4.880 -4.699 -14.437 1.00 83.38 87 LYS A C 1
ATOM 627 O O . LYS A 1 87 ? 4.615 -5.814 -14.906 1.00 83.38 87 LYS A O 1
ATOM 632 N N . LEU A 1 88 ? 4.845 -4.474 -13.123 1.00 85.12 88 LEU A N 1
ATOM 633 C CA . LEU A 1 88 ? 4.274 -5.443 -12.198 1.00 85.12 88 LEU A CA 1
ATOM 634 C C . LEU A 1 88 ? 2.746 -5.446 -12.333 1.00 85.12 88 LEU A C 1
ATOM 636 O O . LEU A 1 88 ? 2.101 -4.402 -12.311 1.00 85.12 88 LEU A O 1
ATOM 640 N N . THR A 1 89 ? 2.162 -6.633 -12.494 1.00 89.25 89 THR A N 1
ATOM 641 C CA . THR A 1 89 ? 0.722 -6.822 -12.710 1.00 89.25 89 THR A CA 1
ATOM 642 C C . THR A 1 89 ? 0.155 -7.877 -11.767 1.00 89.25 89 THR A C 1
ATOM 644 O O . THR A 1 89 ? 0.871 -8.749 -11.252 1.00 89.25 89 THR A O 1
ATOM 647 N N . GLY A 1 90 ? -1.155 -7.783 -11.519 1.00 92.25 90 GLY A N 1
ATOM 648 C CA . GLY A 1 90 ? -1.865 -8.680 -10.607 1.00 92.25 90 GLY A CA 1
ATOM 649 C C . GLY A 1 90 ? -1.289 -8.633 -9.192 1.00 92.25 90 GLY A C 1
ATOM 650 O O . GLY A 1 90 ? -1.077 -9.683 -8.586 1.00 92.25 90 GLY A O 1
ATOM 651 N N . CYS A 1 91 ? -0.942 -7.434 -8.720 1.00 94.62 91 CYS A N 1
ATOM 652 C CA . CYS A 1 91 ? -0.336 -7.222 -7.414 1.00 94.62 91 CYS A CA 1
ATOM 653 C C . CYS A 1 91 ? -1.417 -7.066 -6.346 1.00 94.62 91 CYS A C 1
ATOM 655 O O . CYS A 1 91 ? -2.236 -6.154 -6.412 1.00 94.62 91 CYS A O 1
ATOM 657 N N . VAL A 1 92 ? -1.396 -7.937 -5.341 1.00 97.12 92 VAL A N 1
ATOM 658 C CA . VAL A 1 92 ? -2.310 -7.889 -4.198 1.00 97.12 92 VAL A CA 1
ATOM 659 C C . VAL A 1 92 ? -1.508 -7.691 -2.925 1.00 97.12 92 VAL A C 1
ATOM 661 O O . VAL A 1 92 ? -0.649 -8.508 -2.583 1.00 97.12 92 VAL A O 1
ATOM 664 N N . TRP A 1 93 ? -1.798 -6.602 -2.226 1.00 97.06 93 TRP A N 1
ATOM 665 C CA . TRP A 1 93 ? -1.311 -6.312 -0.891 1.00 97.06 93 TRP A CA 1
ATOM 666 C C . TRP A 1 93 ? -2.279 -6.845 0.160 1.00 97.06 93 TRP A C 1
ATOM 668 O O . TRP A 1 93 ? -3.483 -6.606 0.080 1.00 97.06 93 TRP A O 1
ATOM 678 N N . THR A 1 94 ? -1.747 -7.508 1.183 1.00 97.06 94 THR A N 1
ATOM 679 C CA . THR A 1 94 ? -2.501 -7.838 2.397 1.00 97.06 94 THR A CA 1
ATOM 680 C C . THR A 1 94 ? -1.756 -7.300 3.606 1.00 97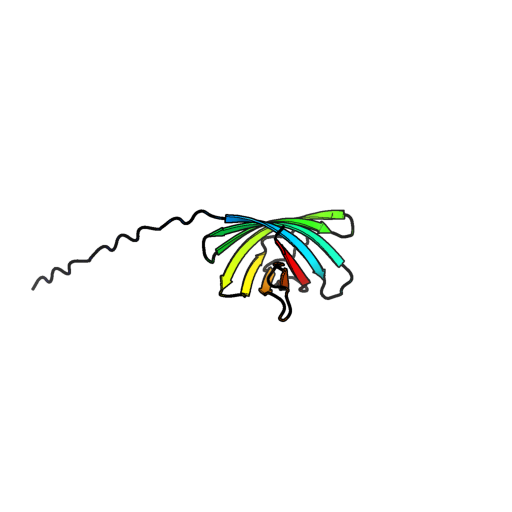.06 94 THR A C 1
ATOM 682 O O . THR A 1 94 ? -0.645 -7.762 3.889 1.00 97.06 94 THR A O 1
ATOM 685 N N . GLY A 1 95 ? -2.352 -6.334 4.307 1.00 94.88 95 GLY A N 1
ATOM 686 C CA . GLY A 1 95 ? -1.751 -5.670 5.459 1.00 94.88 95 GLY A CA 1
ATOM 687 C C . GLY A 1 95 ? -2.647 -5.626 6.686 1.00 94.88 95 GLY A C 1
ATOM 688 O O . GLY A 1 95 ? -3.867 -5.701 6.592 1.00 94.88 95 GLY A O 1
ATOM 689 N N . ALA A 1 96 ? -2.018 -5.511 7.849 1.00 93.81 96 ALA A N 1
ATOM 690 C CA . ALA A 1 96 ? -2.685 -5.391 9.140 1.00 93.81 96 ALA A CA 1
ATOM 691 C C . ALA A 1 96 ? -1.842 -4.531 10.088 1.00 93.81 96 ALA A C 1
ATOM 693 O O . ALA A 1 96 ? -0.664 -4.258 9.817 1.00 93.81 96 ALA A O 1
ATOM 694 N N . ALA A 1 97 ? -2.440 -4.114 11.203 1.00 89.12 97 ALA A N 1
ATOM 695 C CA . ALA A 1 97 ? -1.686 -3.504 12.288 1.00 89.12 97 ALA A CA 1
ATOM 696 C C . ALA A 1 97 ? -0.668 -4.514 12.857 1.00 89.12 97 ALA A C 1
ATOM 698 O O . ALA A 1 97 ? -1.002 -5.690 13.026 1.00 89.12 97 ALA A O 1
ATOM 699 N N . PRO A 1 98 ? 0.584 -4.111 13.138 1.00 85.00 98 PRO A N 1
ATOM 700 C CA . PRO A 1 98 ? 1.525 -4.996 13.811 1.00 85.00 98 PRO A CA 1
ATOM 701 C C . PRO A 1 98 ? 1.034 -5.308 15.231 1.00 85.00 98 PRO A C 1
ATOM 703 O O . PRO A 1 98 ? 0.469 -4.443 15.890 1.00 85.00 98 PRO A O 1
ATOM 706 N N . GLU A 1 99 ? 1.325 -6.507 15.745 1.00 75.88 99 GLU A N 1
ATOM 707 C CA . GLU A 1 99 ? 0.834 -6.992 17.055 1.00 75.88 99 GLU A CA 1
ATOM 708 C C . GLU A 1 99 ? 1.128 -6.058 18.246 1.00 75.88 99 GLU A C 1
ATOM 710 O O . GLU A 1 99 ? 0.474 -6.140 19.281 1.00 75.88 99 GLU A O 1
ATOM 715 N N . LYS A 1 100 ? 2.120 -5.168 18.113 1.00 73.44 100 LYS A N 1
ATOM 716 C CA . LYS A 1 100 ? 2.522 -4.182 19.128 1.00 73.44 100 LYS A CA 1
ATOM 717 C C . LYS A 1 100 ? 2.397 -2.738 18.631 1.00 73.44 100 LYS A C 1
ATOM 719 O O . LYS A 1 100 ? 3.209 -1.891 19.001 1.00 73.44 100 LYS A O 1
ATOM 724 N N . SER A 1 101 ? 1.448 -2.446 17.742 1.00 70.38 101 SER A N 1
ATOM 725 C CA . SER A 1 101 ? 1.184 -1.064 17.334 1.00 70.38 101 SER A CA 1
ATOM 726 C C . SER A 1 101 ? 0.637 -0.253 18.503 1.00 70.38 101 SER A C 1
ATOM 728 O O . SER A 1 101 ? -0.300 -0.682 19.173 1.00 70.38 101 SER A O 1
ATOM 730 N N . ASP A 1 102 ? 1.177 0.948 18.699 1.00 72.44 102 ASP A N 1
ATOM 731 C CA . ASP A 1 102 ? 0.522 1.960 19.522 1.00 72.44 102 ASP A CA 1
ATOM 732 C C . ASP A 1 102 ? -0.852 2.282 18.903 1.00 72.44 102 ASP A C 1
ATOM 734 O O . ASP A 1 102 ? -0.889 2.718 17.748 1.00 72.44 102 ASP A O 1
ATOM 738 N N . PRO A 1 103 ? -1.971 2.097 19.628 1.00 65.38 103 PRO A N 1
ATOM 739 C CA . PRO A 1 103 ? -3.312 2.355 19.102 1.00 65.38 103 PRO A CA 1
ATOM 740 C C . PRO A 1 103 ? -3.528 3.816 18.681 1.00 65.38 103 PRO A C 1
ATOM 742 O O . PRO A 1 103 ? -4.474 4.105 17.953 1.00 65.38 103 PRO A O 1
ATOM 745 N N . LYS A 1 104 ? -2.660 4.744 19.105 1.00 67.81 104 LYS A N 1
ATOM 746 C CA . LYS A 1 104 ? -2.699 6.152 18.685 1.00 67.81 104 LYS A CA 1
ATOM 747 C C . LYS A 1 104 ? -2.126 6.391 17.290 1.00 67.81 104 LYS A C 1
ATOM 749 O O . LYS A 1 104 ? -2.384 7.438 16.708 1.00 67.81 104 LYS A O 1
ATOM 754 N N . HIS A 1 105 ? -1.351 5.450 16.758 1.00 72.31 105 HIS A N 1
ATOM 755 C CA . HIS A 1 105 ? -0.669 5.603 15.482 1.00 72.31 105 HIS A CA 1
ATOM 756 C C . HIS A 1 105 ? -1.139 4.516 14.522 1.00 72.31 105 HIS A C 1
ATOM 758 O O . HIS A 1 105 ? -0.699 3.369 14.601 1.00 72.31 105 HIS A O 1
ATOM 764 N N . PHE A 1 106 ? -2.011 4.884 13.582 1.00 82.88 106 PHE A N 1
ATOM 765 C CA . PHE A 1 106 ? -2.401 3.983 12.504 1.00 82.88 106 PHE A CA 1
ATOM 766 C C . PHE A 1 106 ? -1.158 3.587 11.704 1.00 82.88 106 PHE A C 1
ATOM 768 O O . PHE A 1 106 ? -0.531 4.426 11.054 1.00 82.88 106 PHE A O 1
ATOM 775 N N . LYS A 1 107 ? -0.793 2.306 11.769 1.00 89.25 107 LYS A N 1
ATOM 776 C CA . LYS A 1 107 ? 0.327 1.729 11.028 1.00 89.25 107 LYS A CA 1
ATOM 777 C C . LYS A 1 107 ? -0.084 0.366 10.512 1.00 89.25 107 LYS A C 1
ATOM 779 O O . LYS A 1 107 ? -0.377 -0.519 11.306 1.00 89.25 107 LYS A O 1
ATOM 784 N N . LEU A 1 108 ? -0.061 0.195 9.200 1.00 93.19 108 LEU A N 1
ATOM 785 C CA . LEU A 1 108 ? -0.297 -1.073 8.531 1.00 93.19 108 LEU A CA 1
ATOM 786 C C . LEU A 1 108 ? 0.999 -1.554 7.899 1.00 93.19 108 LEU A C 1
ATOM 788 O O . LEU A 1 108 ? 1.750 -0.775 7.313 1.00 93.19 108 LEU A O 1
ATOM 792 N N . ILE A 1 109 ? 1.258 -2.850 8.007 1.00 94.38 109 ILE A N 1
ATOM 793 C CA . ILE A 1 109 ? 2.372 -3.507 7.329 1.00 94.38 109 ILE A CA 1
ATOM 794 C C . ILE A 1 109 ? 1.803 -4.722 6.617 1.00 94.38 109 ILE A C 1
ATOM 796 O O . ILE A 1 109 ? 1.026 -5.480 7.198 1.00 94.38 109 ILE A O 1
ATOM 800 N N . GLY A 1 110 ? 2.195 -4.920 5.364 1.00 94.56 110 GLY A N 1
ATOM 801 C CA . GLY A 1 110 ? 1.708 -6.048 4.590 1.00 94.56 110 GLY A CA 1
ATOM 802 C C . GLY A 1 110 ? 2.606 -6.426 3.431 1.00 94.56 110 GLY A C 1
ATOM 803 O O . GLY A 1 110 ? 3.414 -5.627 2.958 1.00 94.56 110 GLY A O 1
ATOM 804 N N . LYS A 1 111 ? 2.456 -7.668 2.976 1.00 94.81 111 LYS A N 1
ATOM 805 C CA . LYS A 1 111 ? 3.182 -8.195 1.818 1.00 94.81 111 LYS A CA 1
ATOM 806 C C . LYS A 1 111 ? 2.345 -8.010 0.565 1.00 94.81 111 LYS A C 1
ATOM 808 O O . LYS A 1 111 ? 1.140 -8.251 0.584 1.00 94.81 111 LYS A O 1
ATOM 813 N N . VAL A 1 112 ? 3.012 -7.647 -0.519 1.00 95.19 112 VAL A N 1
ATOM 814 C CA . VAL A 1 112 ? 2.476 -7.645 -1.873 1.00 95.19 112 VAL A CA 1
ATOM 815 C C . VAL A 1 112 ? 2.925 -8.907 -2.581 1.00 95.19 112 VAL A C 1
ATOM 817 O O . VAL A 1 112 ? 4.108 -9.253 -2.581 1.00 95.19 112 VAL A O 1
ATOM 820 N N . LYS A 1 113 ? 1.973 -9.598 -3.198 1.00 94.81 113 LYS A N 1
ATOM 821 C CA . LYS A 1 113 ? 2.231 -10.696 -4.126 1.00 94.81 113 LYS A CA 1
ATOM 822 C C . LYS A 1 113 ? 1.811 -10.245 -5.513 1.00 94.81 113 LYS A C 1
ATOM 824 O O . LYS A 1 113 ? 0.667 -9.844 -5.679 1.00 94.81 113 LYS A O 1
ATOM 829 N N . CYS A 1 114 ? 2.717 -10.325 -6.478 1.00 92.38 114 CYS A N 1
ATOM 830 C CA . CYS A 1 114 ? 2.448 -9.996 -7.873 1.00 92.38 114 CYS A CA 1
ATOM 831 C C . CYS A 1 114 ? 2.484 -11.259 -8.727 1.00 92.38 114 CYS A C 1
ATOM 833 O O . CYS A 1 114 ? 3.205 -12.206 -8.416 1.00 92.38 114 CYS A O 1
ATOM 835 N N . SER A 1 115 ? 1.719 -11.259 -9.815 1.00 92.06 115 SER A N 1
ATOM 836 C CA . SER A 1 115 ? 1.673 -12.395 -10.741 1.00 92.06 115 SER A CA 1
ATOM 837 C C . SER A 1 115 ? 2.851 -12.384 -11.719 1.00 92.06 115 SER A C 1
ATOM 839 O O . SER A 1 115 ? 3.326 -13.440 -12.123 1.00 92.06 115 SER A O 1
ATOM 841 N N . SER A 1 116 ? 3.346 -11.196 -12.085 1.00 86.88 116 SER A N 1
ATOM 842 C CA . SER A 1 116 ? 4.401 -11.024 -13.094 1.00 86.88 116 SER A CA 1
ATOM 843 C C . SER A 1 116 ? 5.824 -10.878 -12.541 1.00 86.88 116 SER A C 1
ATOM 845 O O . SER A 1 116 ? 6.756 -10.704 -13.324 1.00 86.88 116 SER A O 1
ATOM 847 N N . GLY A 1 117 ? 6.035 -10.928 -11.222 1.00 83.56 117 GLY A N 1
ATOM 848 C CA . GLY A 1 117 ? 7.349 -10.630 -10.652 1.00 83.56 117 GLY A CA 1
ATOM 849 C C . GLY A 1 117 ? 7.469 -10.833 -9.141 1.00 83.56 117 GLY A C 1
ATOM 850 O O . GLY A 1 117 ? 6.542 -11.334 -8.499 1.00 83.56 117 GLY A O 1
ATOM 851 N N . PRO A 1 118 ? 8.628 -10.468 -8.557 1.00 85.81 118 PRO A N 1
ATOM 852 C CA . PRO A 1 118 ? 8.857 -10.614 -7.129 1.00 85.81 118 PRO A CA 1
ATOM 853 C C . PRO A 1 118 ? 7.916 -9.708 -6.332 1.00 85.81 118 PRO A C 1
ATOM 855 O O . PRO A 1 118 ? 7.634 -8.575 -6.713 1.00 85.81 118 PRO A O 1
ATOM 858 N N . GLY A 1 119 ? 7.460 -10.215 -5.189 1.00 89.25 119 GLY A N 1
ATOM 859 C CA . GLY A 1 119 ? 6.719 -9.413 -4.225 1.00 89.25 119 GLY A CA 1
ATOM 860 C C . GLY A 1 119 ? 7.586 -8.358 -3.533 1.00 89.25 119 GLY A C 1
ATOM 861 O O . GLY A 1 119 ? 8.819 -8.360 -3.616 1.00 89.25 119 GLY A O 1
ATOM 862 N N . PHE A 1 120 ? 6.916 -7.494 -2.788 1.00 92.06 120 PHE A N 1
ATOM 863 C CA . PHE A 1 120 ? 7.517 -6.434 -1.984 1.00 92.06 120 PHE A CA 1
ATOM 864 C C . PHE A 1 120 ? 6.677 -6.207 -0.725 1.00 92.06 120 PHE A C 1
ATOM 866 O O . PHE A 1 120 ? 5.614 -6.806 -0.558 1.00 92.06 120 PHE A O 1
ATOM 873 N N . VAL A 1 121 ? 7.158 -5.389 0.200 1.00 94.25 121 VAL A N 1
ATOM 874 C CA . VAL A 1 121 ? 6.449 -5.035 1.432 1.00 94.25 121 VAL A CA 1
ATOM 875 C C . VAL A 1 121 ? 5.961 -3.602 1.315 1.00 94.25 121 VAL A C 1
ATOM 877 O O . VAL A 1 121 ? 6.729 -2.729 0.932 1.00 94.25 121 VAL A O 1
ATOM 880 N N . ILE A 1 122 ? 4.703 -3.362 1.679 1.00 94.94 122 ILE A N 1
ATOM 881 C CA . ILE A 1 122 ? 4.146 -2.018 1.848 1.00 94.94 122 ILE A CA 1
ATOM 882 C C . ILE A 1 122 ? 3.963 -1.742 3.338 1.00 94.94 122 ILE A C 1
ATOM 884 O O . ILE A 1 122 ? 3.441 -2.582 4.084 1.00 94.94 122 ILE A O 1
ATOM 888 N N . ARG A 1 123 ? 4.351 -0.537 3.753 1.00 94.75 123 ARG A N 1
ATOM 889 C CA . ARG A 1 123 ? 4.052 0.043 5.063 1.00 94.75 123 ARG A CA 1
ATOM 890 C C . ARG A 1 123 ? 3.243 1.310 4.845 1.00 94.75 123 ARG A C 1
ATOM 892 O O . ARG A 1 123 ? 3.673 2.167 4.085 1.00 94.75 123 ARG A O 1
ATOM 899 N N . ALA A 1 124 ? 2.102 1.427 5.510 1.00 94.56 124 ALA A N 1
ATOM 900 C CA . ALA A 1 124 ? 1.208 2.569 5.379 1.00 94.56 124 ALA A CA 1
ATOM 901 C C . ALA A 1 124 ? 0.873 3.166 6.749 1.00 94.56 124 ALA A C 1
ATOM 903 O O . ALA A 1 124 ? 0.712 2.437 7.729 1.00 94.56 124 ALA A O 1
ATOM 904 N N . SER A 1 125 ? 0.733 4.484 6.823 1.00 92.62 125 SER A N 1
ATOM 905 C CA . SER A 1 125 ? 0.271 5.193 8.020 1.00 92.62 125 SER A CA 1
ATOM 906 C C . SER A 1 125 ? -0.595 6.384 7.637 1.00 92.62 125 SER A C 1
ATOM 908 O O . SER A 1 125 ? -0.215 7.116 6.727 1.00 92.62 125 SER A O 1
ATOM 910 N N . LYS A 1 126 ? -1.713 6.612 8.334 1.00 89.31 126 LYS A N 1
ATOM 911 C CA . LYS A 1 126 ? -2.542 7.810 8.137 1.00 89.31 126 LYS A CA 1
ATOM 912 C C . LYS A 1 126 ? -1.723 9.059 8.460 1.00 89.31 126 LYS A C 1
ATOM 914 O O . LYS A 1 126 ? -0.885 9.016 9.365 1.00 89.31 126 LYS A O 1
ATOM 919 N N . MET A 1 127 ? -1.939 10.114 7.679 1.00 80.62 127 MET A N 1
ATOM 920 C CA . MET A 1 127 ? -1.473 11.464 7.999 1.00 80.62 127 MET A CA 1
ATOM 921 C C . MET A 1 127 ? -2.225 12.041 9.195 1.00 80.62 127 MET A C 1
ATOM 923 O O . MET A 1 127 ? -3.415 11.691 9.371 1.00 80.62 127 MET A O 1
#

Organism: Methylosinus trichosporium (strain ATCC 35070 / NCIMB 11131 / UNIQEM 75 / OB3b) (NCBI:txid595536)

Radius of gyration: 19.23 Å; chains: 1; bounding box: 74×35×35 Å

Secondary structure (DSSP, 8-state):
----------------PPPEEEEEEEEEEETTSS-EEEEEEEEEEETTEEEEEEEEEETTS-EEEEEEEEEEETTEEEEEE---TT---SEEEEEE--TT--TTS--EEEEEE-SSS--EEEEEEE-

Foldseek 3Di:
DDDDDDDDDDPPPPPFDDWDWFKKWKKKAFPVRPKMKTWIWGWTDRPFKIWTKTWIAIPVGDIKIWIKIWGDDPQKTKIFTGQIPVRFHRKIWIWGDPPPDDPVWDKIKTWIDTPPDGIIIMIITTD

Sequence (127 aa):
MLQLATKAAVALVLMSAPALAESWNVSEESNSGIKSSTGTWAVTADGDKLSGKAEMQSAEGAPTAYTFEGSKSGEVYTITIGEREDKLTGCVWTGAAPEKSDPKHFKLIGKVKCSSGPGFVIRASKM

pLDDT: mean 83.6, std 15.44, range [43.34, 97.69]